Protein AF-A0A967FL66-F1 (afdb_monomer_lite)

Secondary structure (DSSP, 8-state):
---SHHHHHHHHHHHHTT-------SSSSS-TTS-EE--SSTT--EESS-S--TTGGGSTHHHH-

pLDDT: mean 93.72, std 3.33, range [76.31, 98.44]

Foldseek 3Di:
DAQAPVQVVVVVVCVVVVDDDDHDHPDPDHHVLQDWDDDDDPPDIDSPGDPDDPPVVVPCVVVVD

Structure (mmCIF, N/CA/C/O backbone):
data_AF-A0A967FL66-F1
#
_entry.id   AF-A0A967FL66-F1
#
loop_
_atom_site.group_PDB
_atom_site.id
_atom_site.type_symbol
_atom_site.label_atom_id
_atom_site.label_alt_id
_atom_site.label_comp_id
_atom_site.label_asym_id
_atom_site.label_entity_id
_atom_site.label_seq_id
_atom_site.pdbx_PDB_ins_code
_atom_site.Cartn_x
_atom_site.Cartn_y
_atom_site.Cartn_z
_atom_site.occupancy
_atom_site.B_iso_or_equiv
_atom_site.auth_seq_id
_atom_site.auth_comp_id
_atom_site.auth_asym_id
_atom_site.auth_atom_id
_atom_site.pdbx_PDB_model_num
ATOM 1 N N . ILE A 1 1 ? 0.253 -9.417 7.688 1.00 76.31 1 ILE A N 1
ATOM 2 C CA . ILE A 1 1 ? -0.833 -9.084 6.735 1.00 76.31 1 ILE A CA 1
ATOM 3 C C . ILE A 1 1 ? -0.262 -8.000 5.844 1.00 76.31 1 ILE A C 1
ATOM 5 O O . ILE A 1 1 ? 0.057 -6.942 6.375 1.00 76.31 1 ILE A O 1
ATOM 9 N N . GLY A 1 2 ? -0.015 -8.329 4.574 1.00 92.94 2 GLY A N 1
ATOM 10 C CA . GLY A 1 2 ? 0.778 -7.500 3.662 1.00 92.94 2 GLY A CA 1
ATOM 11 C C . GLY A 1 2 ? 0.175 -6.122 3.395 1.00 92.94 2 GLY A C 1
ATOM 12 O O . GLY A 1 2 ? -1.034 -5.923 3.527 1.00 92.94 2 GLY A O 1
ATOM 13 N N . ALA A 1 3 ? 1.022 -5.190 2.970 1.00 95.94 3 ALA A N 1
ATOM 14 C CA . ALA A 1 3 ? 0.667 -3.817 2.630 1.00 95.94 3 ALA A CA 1
ATOM 15 C C . ALA A 1 3 ? 0.306 -3.661 1.143 1.00 95.94 3 ALA A C 1
ATOM 17 O O . ALA A 1 3 ? 0.695 -2.693 0.497 1.00 95.94 3 ALA A O 1
ATOM 18 N N . GLY A 1 4 ? -0.438 -4.624 0.591 1.00 95.31 4 GLY A N 1
ATOM 19 C CA . GLY A 1 4 ? -1.083 -4.492 -0.719 1.00 95.31 4 GLY A CA 1
ATOM 20 C C . GLY A 1 4 ? -2.368 -3.653 -0.653 1.00 95.31 4 GLY A C 1
ATOM 21 O O . GLY A 1 4 ? -2.796 -3.298 0.445 1.00 95.31 4 GLY A O 1
ATOM 22 N N . PRO A 1 5 ? -3.044 -3.392 -1.789 1.00 92.94 5 PRO A N 1
ATOM 23 C CA . PRO A 1 5 ? -4.226 -2.523 -1.849 1.00 92.94 5 PRO A CA 1
ATOM 24 C C . PRO A 1 5 ? -5.326 -2.925 -0.861 1.00 92.94 5 PRO A C 1
ATOM 26 O O . PRO A 1 5 ? -5.800 -2.095 -0.095 1.00 92.94 5 PRO A O 1
ATOM 29 N N . ASN A 1 6 ? -5.669 -4.214 -0.794 1.00 92.44 6 ASN A 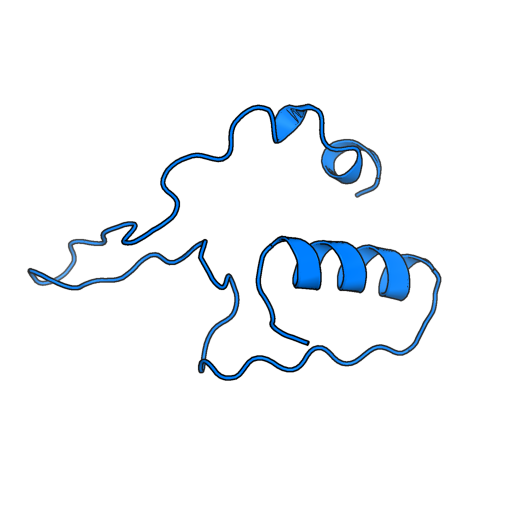N 1
ATOM 30 C CA . ASN A 1 6 ? -6.700 -4.702 0.129 1.00 92.44 6 ASN A CA 1
ATOM 31 C C . ASN A 1 6 ? -6.279 -4.576 1.601 1.00 92.44 6 ASN A C 1
ATOM 33 O O . ASN A 1 6 ? -7.100 -4.255 2.459 1.00 92.44 6 ASN A O 1
ATOM 37 N N . GLY A 1 7 ? -5.000 -4.834 1.896 1.00 95.00 7 GLY A N 1
ATOM 38 C CA . GLY A 1 7 ? -4.456 -4.750 3.251 1.00 95.00 7 GLY A CA 1
ATOM 39 C C . GLY A 1 7 ? -4.403 -3.311 3.749 1.00 95.00 7 GLY A C 1
ATOM 40 O O . GLY A 1 7 ? -4.854 -3.034 4.856 1.00 95.00 7 GLY A O 1
ATOM 41 N N . LEU A 1 8 ? -3.929 -2.396 2.900 1.00 94.38 8 LEU A N 1
ATOM 42 C CA . LEU A 1 8 ? -3.927 -0.958 3.157 1.00 94.38 8 LEU A CA 1
ATOM 43 C C . LEU A 1 8 ? -5.349 -0.425 3.334 1.00 94.38 8 LEU A C 1
ATOM 45 O O . LEU A 1 8 ? -5.614 0.235 4.330 1.00 94.38 8 LEU A O 1
ATOM 49 N N . LEU A 1 9 ? -6.278 -0.767 2.438 1.00 94.25 9 LEU A N 1
ATOM 50 C CA . LEU A 1 9 ? -7.669 -0.326 2.542 1.00 94.25 9 LEU A CA 1
ATOM 51 C C . LEU A 1 9 ? -8.311 -0.786 3.857 1.00 94.25 9 LEU A C 1
ATOM 53 O O . LEU A 1 9 ? -8.891 0.013 4.589 1.00 94.25 9 LEU A O 1
ATOM 57 N N . THR A 1 10 ? -8.150 -2.067 4.192 1.00 94.88 10 THR A N 1
ATOM 58 C CA . THR A 1 10 ? -8.658 -2.631 5.449 1.00 94.88 10 THR A CA 1
ATOM 59 C C . THR A 1 10 ? -8.032 -1.935 6.658 1.00 94.88 10 THR A C 1
ATOM 61 O O . THR A 1 10 ? -8.740 -1.566 7.594 1.00 94.88 10 THR A O 1
ATOM 64 N N . ALA A 1 11 ? -6.714 -1.711 6.635 1.00 95.81 11 ALA A N 1
ATOM 65 C CA . ALA A 1 11 ? -6.005 -1.003 7.695 1.00 95.81 11 ALA A CA 1
ATOM 66 C C . ALA A 1 11 ? -6.532 0.425 7.882 1.00 95.81 11 ALA A C 1
ATOM 68 O O . ALA A 1 11 ? -6.743 0.837 9.020 1.00 95.81 11 ALA A O 1
ATOM 69 N N . SER A 1 12 ? -6.804 1.146 6.791 1.00 94.94 12 SER A N 1
ATOM 70 C CA . SER A 1 12 ? -7.362 2.499 6.828 1.00 94.94 12 SER A CA 1
ATOM 71 C C . SER A 1 12 ? -8.726 2.535 7.512 1.00 94.94 12 SER A C 1
ATOM 73 O O . SER A 1 12 ? -8.944 3.371 8.385 1.00 94.94 12 SER A O 1
ATOM 75 N N . TYR A 1 13 ? -9.637 1.613 7.185 1.00 96.94 13 TYR A N 1
ATOM 76 C CA . TYR A 1 13 ? -10.943 1.553 7.852 1.00 96.94 13 TYR A CA 1
ATOM 77 C C . TYR A 1 13 ? -10.835 1.177 9.331 1.00 96.94 13 TYR A C 1
ATOM 79 O O . TYR A 1 13 ? -11.504 1.787 10.164 1.00 96.94 13 TYR A O 1
ATOM 87 N N . LEU A 1 14 ? -9.979 0.213 9.685 1.00 96.88 14 LEU A N 1
ATOM 88 C CA . LEU A 1 14 ? -9.763 -0.156 11.087 1.00 96.88 14 LEU A CA 1
ATOM 89 C C . LEU A 1 14 ? -9.158 1.007 11.888 1.00 96.88 14 LEU A C 1
ATOM 91 O O . LEU A 1 14 ? -9.587 1.270 13.010 1.00 96.88 14 LEU A O 1
ATOM 95 N N . ALA A 1 15 ? -8.209 1.738 11.298 1.00 96.19 15 ALA A N 1
ATOM 96 C CA . ALA A 1 15 ? -7.646 2.942 11.896 1.00 96.19 15 ALA A CA 1
ATOM 97 C C . ALA A 1 15 ? -8.709 4.043 12.054 1.00 96.19 15 ALA A C 1
ATOM 99 O O . ALA A 1 15 ? -8.819 4.634 13.127 1.00 96.19 15 ALA A O 1
ATOM 100 N N . LYS A 1 16 ? -9.545 4.274 11.030 1.00 95.94 16 LYS A N 1
ATOM 101 C CA . LYS A 1 16 ? -10.670 5.225 11.077 1.00 95.94 16 LYS A CA 1
ATOM 102 C C . LYS A 1 16 ? -11.687 4.868 12.167 1.00 95.94 16 LYS A C 1
ATOM 104 O O . LYS A 1 16 ? -12.235 5.762 12.801 1.00 95.94 16 LYS A O 1
ATOM 109 N N . ALA A 1 17 ? -11.896 3.580 12.431 1.00 97.69 17 ALA A N 1
ATOM 110 C CA . ALA A 1 17 ? -12.734 3.092 13.526 1.00 97.69 17 ALA A CA 1
ATOM 111 C C . ALA A 1 17 ? -12.089 3.241 14.924 1.00 97.69 17 ALA A C 1
ATOM 113 O O . ALA A 1 17 ? -12.681 2.826 15.919 1.00 97.69 17 ALA A O 1
ATOM 114 N N . GLY A 1 18 ? -10.889 3.823 15.023 1.00 98.12 18 GLY A N 1
ATOM 115 C CA . GLY A 1 18 ? -10.203 4.099 16.287 1.00 98.12 18 GLY A CA 1
ATOM 116 C C . GLY A 1 18 ? -9.365 2.940 16.827 1.00 98.12 18 GLY A C 1
ATOM 117 O O . GLY A 1 18 ? -8.911 2.999 17.971 1.00 98.12 18 GLY A O 1
ATOM 118 N N . LEU A 1 19 ? -9.137 1.880 16.043 1.00 98.44 19 LEU A N 1
ATOM 119 C CA . LEU A 1 19 ? -8.311 0.758 16.479 1.00 98.44 19 LEU A CA 1
ATOM 120 C C . LEU A 1 19 ? -6.820 1.073 16.319 1.00 98.44 19 LEU A C 1
ATOM 122 O O . LEU A 1 19 ? -6.373 1.629 15.316 1.00 98.44 19 LEU A O 1
ATOM 126 N N . LYS A 1 20 ? -6.019 0.614 17.285 1.00 97.94 20 LYS A N 1
ATOM 127 C CA . LYS A 1 20 ? -4.561 0.577 17.154 1.00 97.94 20 LYS A CA 1
ATOM 128 C C . LYS A 1 20 ? -4.168 -0.623 16.294 1.00 97.94 20 LYS A C 1
ATOM 130 O O . LYS A 1 20 ? -4.271 -1.761 16.747 1.00 97.94 20 LYS A O 1
ATOM 135 N N . ILE A 1 21 ? -3.711 -0.366 15.073 1.00 97.06 21 ILE A N 1
ATOM 136 C CA . ILE A 1 21 ? -3.380 -1.409 14.094 1.00 97.06 21 ILE A CA 1
ATOM 137 C C . ILE A 1 21 ? -1.895 -1.424 13.735 1.00 97.06 21 ILE A C 1
ATOM 139 O O . ILE A 1 21 ? -1.184 -0.434 13.897 1.00 97.06 21 ILE A O 1
ATOM 143 N N . LEU A 1 22 ? -1.438 -2.574 13.238 1.00 95.75 22 LEU A N 1
ATOM 144 C CA . LEU A 1 22 ? -0.108 -2.777 12.673 1.00 95.75 22 LEU A CA 1
ATOM 145 C C . LEU A 1 22 ? -0.246 -3.577 11.377 1.00 95.75 22 LEU A C 1
ATOM 147 O O . LEU A 1 22 ? -0.819 -4.667 11.375 1.00 95.75 22 LEU A O 1
ATOM 151 N N . LEU A 1 23 ? 0.301 -3.042 10.287 1.00 94.75 23 LEU A N 1
ATOM 152 C CA . LEU A 1 23 ? 0.391 -3.727 9.001 1.00 94.75 23 LEU A CA 1
ATOM 153 C C . LEU A 1 23 ? 1.826 -4.226 8.808 1.00 94.75 23 LEU A C 1
ATOM 155 O O . LEU A 1 23 ? 2.774 -3.505 9.104 1.00 94.75 23 LEU A O 1
ATOM 159 N N . LEU A 1 24 ? 1.985 -5.468 8.348 1.00 95.88 24 LEU A N 1
ATOM 160 C CA . LEU A 1 24 ? 3.292 -6.118 8.217 1.00 95.88 24 LEU A CA 1
ATOM 161 C C . LEU A 1 24 ? 3.475 -6.602 6.784 1.00 95.88 24 LEU A C 1
ATOM 163 O O . LEU A 1 24 ? 2.839 -7.579 6.374 1.00 95.88 24 LEU A O 1
ATOM 167 N N . GLU A 1 25 ? 4.361 -5.926 6.062 1.00 95.88 25 GLU A N 1
ATOM 168 C CA . GLU A 1 25 ? 4.770 -6.250 4.700 1.00 95.88 25 GLU A CA 1
ATOM 169 C C . GLU A 1 25 ? 6.149 -6.912 4.703 1.00 95.88 25 GLU A C 1
ATOM 171 O O . GLU A 1 25 ? 7.011 -6.586 5.516 1.00 95.88 25 GLU A O 1
ATOM 176 N N . ARG A 1 26 ? 6.336 -7.885 3.809 1.00 95.56 26 ARG A N 1
ATOM 177 C CA . ARG A 1 26 ? 7.607 -8.588 3.637 1.00 95.56 26 ARG A CA 1
ATOM 178 C C . ARG A 1 26 ? 8.585 -7.770 2.793 1.00 95.56 26 ARG A C 1
ATOM 180 O O . ARG A 1 26 ? 9.788 -7.878 3.003 1.00 95.56 26 ARG A O 1
ATOM 187 N N . ARG A 1 27 ? 8.086 -7.019 1.807 1.00 92.44 27 ARG A N 1
ATOM 188 C CA . ARG A 1 27 ? 8.896 -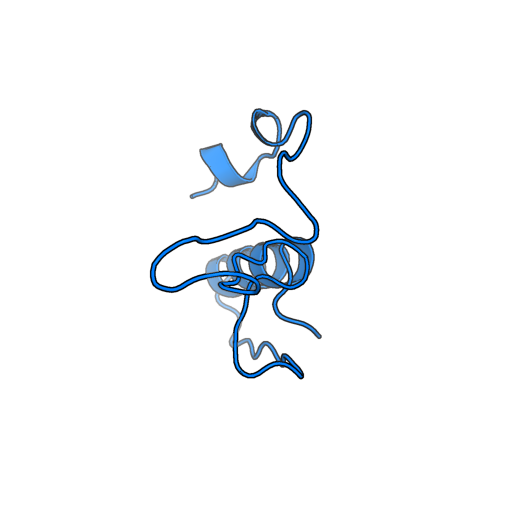6.099 0.993 1.00 92.44 27 ARG A CA 1
ATOM 189 C C . ARG A 1 27 ? 9.330 -4.882 1.819 1.00 92.44 27 ARG A C 1
ATOM 191 O O . ARG A 1 27 ? 8.685 -4.519 2.797 1.00 92.44 27 ARG A O 1
ATOM 198 N N . PHE A 1 28 ? 10.384 -4.207 1.362 1.00 92.88 28 PHE A N 1
ATOM 199 C CA . PHE A 1 28 ? 10.820 -2.913 1.910 1.00 92.88 28 PHE A CA 1
ATOM 200 C C . PHE A 1 28 ? 9.936 -1.733 1.477 1.00 92.88 28 PHE A C 1
ATOM 202 O O . PHE A 1 28 ? 10.236 -0.583 1.781 1.00 92.88 28 PHE A O 1
ATOM 209 N N . GLU A 1 29 ? 8.847 -2.013 0.770 1.00 91.38 29 GLU A N 1
ATOM 210 C CA . GLU A 1 29 ? 7.915 -1.034 0.237 1.00 91.38 29 GLU A CA 1
ATOM 211 C C . GLU A 1 29 ? 6.483 -1.563 0.337 1.00 91.38 29 GLU A C 1
ATOM 213 O O . GLU A 1 29 ? 6.239 -2.773 0.333 1.00 91.38 29 GLU A O 1
ATOM 218 N N . MET A 1 30 ? 5.533 -0.639 0.413 1.00 93.75 30 MET A N 1
ATOM 219 C CA . MET A 1 30 ? 4.103 -0.930 0.355 1.00 93.75 30 MET A CA 1
ATOM 220 C C . MET A 1 30 ? 3.595 -0.935 -1.094 1.00 93.75 30 MET A C 1
ATOM 222 O O . MET A 1 30 ? 4.312 -0.577 -2.019 1.00 93.75 30 MET A O 1
ATOM 226 N N . GLY A 1 31 ? 2.341 -1.332 -1.292 1.00 92.69 31 GLY A N 1
ATOM 227 C CA . GLY A 1 31 ? 1.666 -1.363 -2.593 1.00 92.69 31 GLY A CA 1
ATOM 228 C C . GLY A 1 31 ? 1.404 -2.782 -3.095 1.00 92.69 31 GLY A C 1
ATOM 229 O O . GLY A 1 31 ? 0.407 -3.025 -3.775 1.00 92.69 31 GLY A O 1
ATOM 230 N N . GLY A 1 32 ? 2.218 -3.765 -2.700 1.00 92.56 32 GLY A N 1
ATOM 231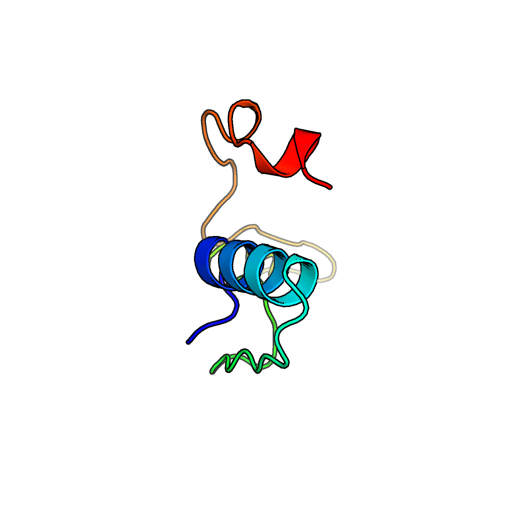 C CA . GLY A 1 32 ? 2.043 -5.160 -3.110 1.00 92.56 32 GLY A CA 1
ATOM 232 C C . GLY A 1 32 ? 2.153 -5.315 -4.629 1.00 92.56 32 GLY A C 1
ATOM 233 O O . GLY A 1 32 ? 3.251 -5.245 -5.168 1.00 92.56 32 GLY A O 1
ATOM 234 N N . GLY A 1 33 ? 1.020 -5.540 -5.301 1.00 92.25 33 GLY A N 1
ATOM 235 C CA . GLY A 1 33 ? 0.931 -5.593 -6.765 1.00 92.25 33 GLY A CA 1
ATOM 236 C C . GLY A 1 33 ? 0.779 -4.228 -7.450 1.00 92.25 33 GLY A C 1
ATOM 237 O O . GLY A 1 33 ? 0.787 -4.174 -8.677 1.00 92.25 33 GLY A O 1
ATOM 238 N N . LEU A 1 34 ? 0.612 -3.147 -6.682 1.00 93.62 34 LEU A N 1
ATOM 239 C CA . LEU A 1 34 ? 0.678 -1.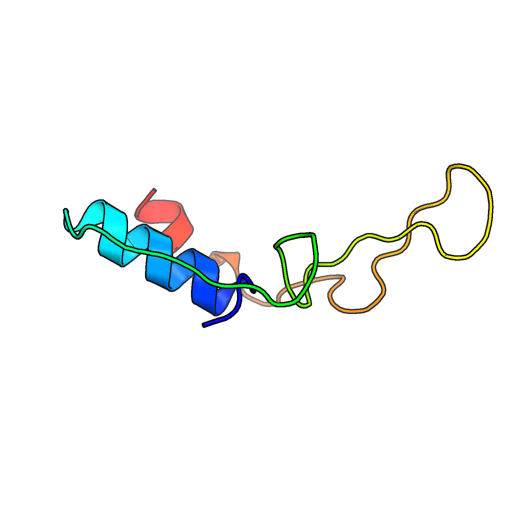760 -7.153 1.00 93.62 34 LEU A CA 1
ATOM 240 C C . LEU A 1 34 ? 2.139 -1.292 -7.107 1.00 93.62 34 LEU A C 1
ATOM 242 O O . LEU A 1 34 ? 2.512 -0.492 -6.253 1.00 93.62 34 LEU A O 1
ATOM 246 N N . CYS A 1 35 ? 2.981 -1.879 -7.954 1.00 92.88 35 CYS A N 1
ATOM 247 C CA . CYS A 1 35 ? 4.426 -1.670 -7.942 1.00 92.88 35 CYS A CA 1
ATOM 248 C C . CYS A 1 35 ? 4.903 -0.961 -9.211 1.00 92.88 35 CYS A C 1
ATOM 250 O O . CYS A 1 35 ? 4.551 -1.357 -10.325 1.00 92.88 35 CYS A O 1
ATOM 252 N N . SER A 1 36 ? 5.733 0.062 -9.015 1.00 94.62 36 SER A N 1
ATOM 253 C CA . SER A 1 36 ? 6.372 0.839 -10.074 1.00 94.62 36 SER A CA 1
ATOM 254 C C . SER A 1 36 ? 7.884 0.754 -9.896 1.00 94.62 36 SER A C 1
ATOM 256 O O . SER A 1 36 ? 8.425 1.222 -8.898 1.00 94.62 36 SER A O 1
ATOM 258 N N . GLU A 1 37 ? 8.570 0.131 -10.849 1.00 93.62 37 GLU A N 1
ATOM 259 C CA . GLU A 1 37 ? 9.958 -0.301 -10.700 1.00 93.62 37 GLU A CA 1
ATOM 260 C C . GLU A 1 37 ? 10.795 0.084 -11.923 1.00 93.62 37 GLU A C 1
ATOM 262 O O . GLU A 1 37 ? 10.373 -0.027 -13.076 1.00 93.62 37 GLU A O 1
ATOM 267 N N . GLN A 1 38 ? 12.030 0.511 -11.679 1.00 95.19 38 GLN A N 1
ATOM 268 C CA . GLN A 1 38 ? 12.986 0.830 -12.731 1.00 95.19 38 GLN A CA 1
ATOM 269 C C . GLN A 1 38 ? 13.800 -0.420 -13.098 1.00 95.19 38 GLN A C 1
ATOM 271 O O . GLN A 1 38 ? 14.899 -0.631 -12.594 1.00 95.19 38 GLN A O 1
ATOM 276 N N . ILE A 1 39 ? 13.250 -1.266 -13.971 1.00 95.38 39 ILE A N 1
ATOM 277 C CA . ILE A 1 39 ? 13.817 -2.599 -14.265 1.00 95.38 39 ILE A CA 1
ATOM 278 C C . ILE A 1 39 ? 14.606 -2.695 -15.580 1.00 95.38 39 ILE A C 1
ATOM 280 O O . ILE A 1 39 ? 15.105 -3.764 -15.915 1.00 95.38 39 ILE A O 1
ATOM 284 N N . THR A 1 40 ? 14.703 -1.604 -16.348 1.00 95.94 40 THR A N 1
ATOM 285 C CA . THR A 1 40 ? 15.365 -1.608 -17.672 1.00 95.94 40 THR A CA 1
ATOM 286 C C . THR A 1 40 ? 16.493 -0.583 -17.762 1.00 95.94 40 THR A C 1
ATOM 288 O O . THR A 1 40 ? 17.652 -0.939 -17.583 1.00 95.94 40 THR A O 1
ATOM 291 N N . ILE A 1 41 ? 16.177 0.686 -18.035 1.00 96.88 41 ILE A N 1
ATOM 292 C CA . ILE A 1 41 ? 17.151 1.766 -18.225 1.00 96.88 41 ILE A CA 1
ATOM 293 C C . ILE A 1 41 ? 17.027 2.840 -17.131 1.00 96.88 41 ILE A C 1
ATOM 295 O O . ILE A 1 41 ? 15.963 2.972 -16.515 1.00 96.88 41 ILE A O 1
ATOM 299 N N . PRO A 1 42 ? 18.105 3.611 -16.871 1.00 96.88 42 PRO A N 1
ATOM 300 C CA . PRO A 1 42 ? 18.082 4.820 -16.052 1.00 96.88 42 PRO A CA 1
ATOM 301 C C . PRO A 1 42 ? 16.842 5.684 -16.286 1.00 96.88 42 PRO A C 1
ATOM 303 O O . PRO A 1 42 ? 16.515 5.999 -17.428 1.00 96.88 42 PRO A O 1
ATOM 306 N N . SER A 1 43 ? 16.162 6.058 -15.201 1.00 95.94 43 SER A N 1
ATOM 307 C CA . SER A 1 43 ? 15.018 6.981 -15.218 1.00 95.94 43 SER A CA 1
ATOM 308 C C . SER A 1 43 ? 13.773 6.499 -15.981 1.00 95.94 43 SER A C 1
ATOM 310 O O . SER A 1 43 ? 12.877 7.303 -16.224 1.00 95.94 43 SER A O 1
ATOM 312 N N . PHE A 1 44 ? 13.670 5.208 -16.322 1.00 97.19 44 PHE A N 1
ATOM 313 C CA . PHE A 1 44 ? 12.475 4.637 -16.952 1.00 97.19 44 PHE A CA 1
ATOM 314 C C . PHE A 1 44 ? 11.767 3.645 -16.023 1.00 97.19 44 PHE A C 1
ATOM 316 O O . PHE A 1 44 ? 12.291 2.572 -15.716 1.00 97.19 44 PHE A O 1
ATOM 323 N N . ILE A 1 45 ? 10.563 4.010 -15.582 1.00 96.50 45 ILE A N 1
ATOM 324 C CA . ILE A 1 45 ? 9.790 3.280 -14.571 1.00 96.50 45 ILE A CA 1
ATOM 325 C C . ILE A 1 45 ? 8.680 2.473 -15.245 1.00 96.50 45 ILE A C 1
ATOM 327 O O . ILE A 1 45 ? 7.943 2.987 -16.085 1.00 96.50 45 ILE 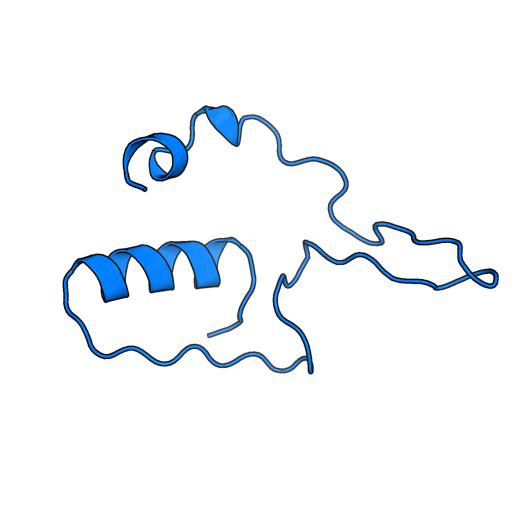A O 1
ATOM 331 N N . HIS A 1 46 ? 8.547 1.213 -14.841 1.00 95.81 46 HIS A N 1
ATOM 332 C CA . HIS A 1 46 ? 7.549 0.270 -15.332 1.00 95.81 46 HIS A CA 1
ATOM 333 C C . HIS A 1 46 ? 6.587 -0.121 -14.225 1.00 95.81 46 HIS A C 1
ATOM 335 O O . HIS A 1 46 ? 7.004 -0.365 -13.099 1.00 95.81 46 HIS A O 1
ATOM 341 N N . ASN A 1 47 ? 5.318 -0.293 -14.569 1.00 95.62 47 ASN A N 1
ATOM 342 C CA . ASN A 1 47 ? 4.379 -0.993 -13.703 1.00 95.62 47 ASN A CA 1
ATOM 343 C C . ASN A 1 47 ? 4.439 -2.483 -14.046 1.00 95.62 47 ASN A C 1
ATOM 345 O O . ASN A 1 47 ? 3.939 -2.905 -15.087 1.00 95.62 47 ASN A O 1
ATOM 349 N N . THR A 1 48 ? 5.095 -3.270 -13.198 1.00 93.06 48 THR A N 1
ATOM 350 C CA . THR A 1 48 ? 5.417 -4.684 -13.472 1.00 93.06 48 THR A CA 1
ATOM 351 C C . THR A 1 48 ? 4.242 -5.632 -13.248 1.00 93.06 48 THR A C 1
ATOM 353 O O . THR A 1 48 ? 4.290 -6.784 -13.676 1.00 93.06 48 THR A O 1
ATOM 356 N N . HIS A 1 49 ? 3.179 -5.156 -12.596 1.00 93.56 49 HIS A N 1
ATOM 357 C CA . HIS A 1 49 ? 2.014 -5.967 -12.269 1.00 93.56 49 HIS A CA 1
ATOM 358 C C . HIS A 1 49 ? 0.697 -5.239 -12.573 1.00 93.56 49 HIS A C 1
ATOM 360 O O . HIS A 1 49 ? 0.093 -5.480 -13.617 1.00 93.56 49 HIS A O 1
ATOM 366 N N . ALA A 1 50 ? 0.234 -4.336 -11.707 1.00 92.62 50 ALA A N 1
ATOM 367 C CA . ALA A 1 50 ? -1.000 -3.594 -11.955 1.00 92.62 50 ALA A CA 1
ATOM 368 C C . ALA A 1 50 ? -0.730 -2.293 -12.728 1.00 92.62 50 ALA A C 1
ATOM 370 O O . ALA A 1 50 ? -0.024 -1.414 -12.243 1.00 92.62 50 ALA A O 1
ATOM 371 N N . ILE A 1 51 ? -1.344 -2.150 -13.905 1.00 93.75 51 ILE A N 1
ATOM 372 C CA . ILE A 1 51 ? -1.364 -0.895 -14.685 1.00 93.75 51 ILE A CA 1
ATOM 373 C C . ILE A 1 51 ? -2.697 -0.148 -14.574 1.00 93.75 51 ILE A C 1
ATOM 375 O O . ILE A 1 51 ? -2.766 1.050 -14.828 1.00 93.75 51 ILE A O 1
ATOM 379 N N . TYR A 1 52 ? -3.760 -0.865 -14.214 1.00 91.12 52 TYR A N 1
ATOM 380 C CA . TYR A 1 52 ? -5.118 -0.356 -14.102 1.00 91.12 52 TYR A CA 1
ATOM 381 C C . TYR A 1 52 ? -5.914 -1.257 -13.154 1.00 91.12 52 TYR A C 1
ATOM 383 O O . TYR A 1 52 ? -5.729 -2.475 -13.153 1.00 91.12 52 TYR A O 1
ATOM 391 N N . MET A 1 53 ? -6.799 -0.661 -12.354 1.00 89.19 53 MET A N 1
ATOM 392 C CA . MET A 1 53 ? -7.751 -1.373 -11.502 1.00 89.19 53 MET A CA 1
ATOM 393 C C . MET A 1 53 ? -9.167 -1.087 -12.017 1.00 89.19 53 MET A C 1
ATOM 395 O O . MET A 1 53 ? -9.680 0.008 -11.778 1.00 89.19 53 MET A O 1
ATOM 399 N N . PRO A 1 54 ? -9.797 -2.030 -12.741 1.00 90.50 54 PRO A N 1
ATOM 400 C CA . PRO A 1 54 ? -11.137 -1.833 -13.273 1.00 90.50 54 PRO A CA 1
ATOM 401 C C . PRO A 1 54 ? -12.140 -1.542 -12.165 1.00 90.50 54 PRO A C 1
ATOM 403 O O . PRO A 1 54 ? -12.127 -2.210 -11.132 1.00 9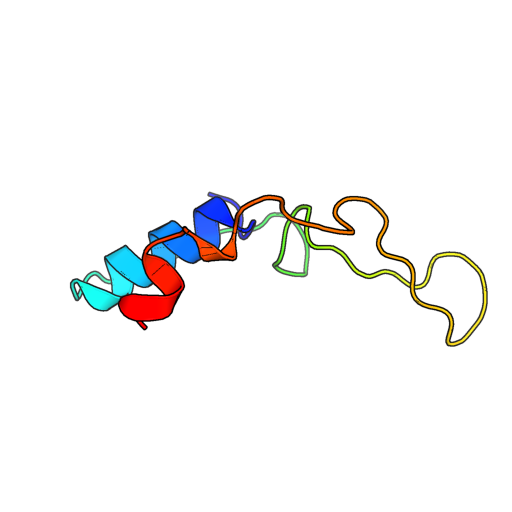0.50 54 PRO A O 1
ATOM 406 N N . MET A 1 55 ? -13.026 -0.576 -12.412 1.00 91.06 55 MET A N 1
ATOM 407 C CA . MET A 1 55 ? -14.133 -0.224 -11.518 1.00 91.06 55 MET A CA 1
ATOM 408 C C . MET A 1 55 ? -13.707 0.223 -10.112 1.00 91.06 55 MET A C 1
ATOM 410 O O . MET A 1 55 ? -14.523 0.217 -9.189 1.00 91.06 55 MET A O 1
ATOM 414 N N . VAL A 1 56 ? -12.440 0.606 -9.916 1.00 88.81 56 VAL A N 1
ATOM 415 C CA . VAL A 1 56 ? -11.969 1.077 -8.607 1.00 88.81 56 VAL A CA 1
ATOM 416 C C . VAL A 1 56 ? -12.746 2.314 -8.156 1.00 88.81 56 VAL A C 1
ATOM 418 O O . VAL A 1 56 ? -13.004 2.467 -6.971 1.00 88.81 56 VAL A O 1
ATOM 421 N N . ASP A 1 57 ? -13.194 3.137 -9.099 1.00 89.44 57 ASP A N 1
ATOM 422 C CA . ASP A 1 57 ? -14.033 4.322 -8.922 1.00 89.44 57 ASP A CA 1
ATOM 423 C C . ASP A 1 57 ? -15.383 4.043 -8.238 1.00 89.44 57 ASP A C 1
ATOM 425 O O . ASP A 1 57 ? -15.930 4.934 -7.593 1.00 89.44 57 ASP A O 1
ATOM 429 N N . TYR A 1 58 ? -15.887 2.807 -8.298 1.00 92.44 58 TYR A N 1
ATOM 430 C CA . TYR A 1 58 ? -17.084 2.389 -7.559 1.00 92.44 58 TYR A CA 1
ATOM 431 C C . TYR A 1 58 ? -16.792 1.991 -6.108 1.00 92.44 58 TYR A C 1
ATOM 433 O O . TYR A 1 58 ? -17.723 1.754 -5.334 1.00 92.44 58 TYR A O 1
ATOM 441 N N . ALA A 1 59 ? -15.520 1.859 -5.724 1.00 90.88 59 ALA A N 1
ATOM 442 C CA . ALA A 1 59 ? -15.160 1.475 -4.371 1.00 90.88 59 ALA A CA 1
ATOM 443 C C . ALA A 1 59 ? -15.567 2.584 -3.382 1.00 90.88 59 ALA A C 1
ATOM 445 O O . ALA A 1 59 ? -15.272 3.759 -3.614 1.00 90.88 59 ALA A O 1
ATOM 446 N N . PRO A 1 60 ? -16.175 2.228 -2.236 1.00 91.81 60 PRO A N 1
ATOM 447 C CA . PRO A 1 60 ? -16.704 3.205 -1.281 1.00 91.81 60 PRO A CA 1
ATOM 448 C C . PRO A 1 60 ? -15.617 4.099 -0.670 1.00 91.81 60 PRO A C 1
ATOM 450 O O . PRO A 1 60 ? -15.909 5.197 -0.204 1.00 91.81 60 PRO A O 1
ATOM 453 N N . PHE A 1 61 ? -14.351 3.674 -0.724 1.00 89.69 61 PHE A N 1
ATOM 454 C CA . PHE A 1 61 ? -13.244 4.400 -0.109 1.00 89.69 61 PHE A CA 1
ATOM 455 C C . PHE A 1 61 ? -13.069 5.829 -0.635 1.00 89.69 61 PHE A C 1
ATOM 457 O O . PHE A 1 61 ? -12.666 6.686 0.140 1.00 89.69 61 PHE A O 1
ATOM 464 N N . PHE A 1 62 ? -13.400 6.094 -1.904 1.00 88.81 62 PHE A N 1
ATOM 465 C CA . PHE A 1 62 ? -13.331 7.442 -2.479 1.00 88.81 62 PHE A CA 1
ATOM 466 C C . PHE A 1 62 ? -14.340 8.422 -1.863 1.00 88.81 62 PHE A C 1
ATOM 468 O O . PHE A 1 62 ? -14.192 9.626 -2.033 1.00 88.81 62 PHE A O 1
ATOM 475 N N . GLN A 1 63 ? -15.390 7.913 -1.210 1.00 91.69 63 GLN A N 1
ATOM 476 C CA . GLN A 1 63 ? -16.376 8.714 -0.478 1.00 91.69 63 GLN A CA 1
ATOM 477 C C . GLN A 1 63 ? -16.114 8.694 1.030 1.00 91.69 63 GLN A C 1
ATOM 479 O O . GLN A 1 63 ? -16.426 9.652 1.733 1.00 91.69 63 GLN A O 1
ATOM 484 N N . ASP A 1 64 ? -15.564 7.590 1.538 1.00 93.56 64 ASP A N 1
ATOM 485 C CA . ASP A 1 64 ? -15.311 7.421 2.963 1.00 93.56 64 ASP A CA 1
ATOM 486 C C . ASP A 1 64 ? -14.072 8.187 3.459 1.00 93.56 64 ASP A C 1
ATOM 488 O O . ASP A 1 64 ? -13.958 8.394 4.668 1.00 93.56 64 ASP A O 1
ATOM 492 N N . PHE A 1 65 ? -13.147 8.599 2.592 1.00 87.50 65 PHE A N 1
ATOM 493 C CA . PHE A 1 65 ? -11.936 9.356 2.943 1.00 87.50 65 PHE A CA 1
ATOM 494 C C . PHE A 1 65 ? -11.836 10.641 2.126 1.00 87.50 65 PHE A C 1
ATOM 496 O O . PHE A 1 65 ? -11.419 11.658 2.725 1.00 87.50 65 PHE A O 1
#

Sequence (65 aa):
IGAGPNGLLTASYLAKAGLKILLLERRFEMGGGLCSEQITIPSFIHNTHAIYMPMVDYAPFFQDF

Radius of gyration: 14.29 Å; chains: 1; bounding box: 35×18×35 Å